Protein AF-A0A1W9R6T2-F1 (afdb_monomer_lite)

Structure (mmCIF, N/CA/C/O backbone):
data_AF-A0A1W9R6T2-F1
#
_entry.id   AF-A0A1W9R6T2-F1
#
loop_
_atom_site.group_PDB
_atom_site.id
_atom_site.type_symbol
_atom_site.label_atom_id
_atom_site.label_alt_id
_atom_site.label_comp_id
_atom_site.label_asym_id
_atom_site.label_entity_id
_atom_site.label_seq_id
_atom_site.pdbx_PDB_ins_code
_atom_site.Cartn_x
_atom_site.Cartn_y
_atom_site.Cartn_z
_atom_site.occupancy
_atom_site.B_iso_or_equiv
_atom_site.auth_seq_id
_atom_site.auth_comp_id
_atom_site.auth_asym_id
_atom_site.auth_atom_id
_atom_site.pdbx_PDB_model_num
ATOM 1 N N . MET A 1 1 ? -0.224 9.672 -7.005 1.00 90.44 1 MET A N 1
ATOM 2 C CA . MET A 1 1 ? 1.076 10.394 -7.027 1.00 90.44 1 MET A CA 1
ATOM 3 C C . MET A 1 1 ? 1.247 10.989 -8.419 1.00 90.44 1 MET A C 1
ATOM 5 O O . MET A 1 1 ? 0.735 10.387 -9.348 1.00 90.44 1 MET A O 1
ATOM 9 N N . SER A 1 2 ? 1.879 12.153 -8.595 1.00 94.31 2 SER A N 1
ATOM 10 C CA . SER A 1 2 ? 2.101 12.721 -9.938 1.00 94.31 2 SER A CA 1
ATOM 11 C C . SER A 1 2 ? 3.340 12.131 -10.614 1.00 94.31 2 SER A C 1
ATOM 13 O O . SER A 1 2 ? 4.281 11.722 -9.933 1.00 94.31 2 SER A O 1
ATOM 15 N N . GLU A 1 3 ? 3.392 12.157 -11.947 1.00 94.12 3 GLU A N 1
ATOM 16 C CA . GLU A 1 3 ? 4.584 11.746 -12.710 1.00 94.12 3 GLU A CA 1
ATOM 17 C C . GLU A 1 3 ? 5.845 12.479 -12.240 1.00 94.12 3 GLU A C 1
ATOM 19 O O . GLU A 1 3 ? 6.891 11.869 -12.028 1.00 94.12 3 GLU A O 1
ATOM 24 N N . GLN A 1 4 ? 5.737 13.785 -11.967 1.00 94.31 4 GLN A N 1
ATOM 25 C CA . GLN A 1 4 ? 6.864 14.577 -11.474 1.00 94.31 4 GLN A CA 1
ATOM 26 C C . GLN A 1 4 ? 7.409 14.047 -10.140 1.00 94.31 4 GLN A C 1
ATOM 28 O O . GLN A 1 4 ? 8.617 14.099 -9.903 1.00 94.31 4 GLN A O 1
ATOM 33 N N . GLN A 1 5 ? 6.542 13.527 -9.266 1.00 94.69 5 GLN A N 1
ATOM 34 C CA . GLN A 1 5 ? 6.973 12.890 -8.023 1.00 94.69 5 GLN A CA 1
ATOM 35 C C . GLN A 1 5 ? 7.703 11.570 -8.302 1.00 94.69 5 GLN A C 1
ATOM 37 O O . GLN A 1 5 ? 8.772 11.359 -7.731 1.00 94.69 5 GLN A O 1
ATOM 42 N N . VAL A 1 6 ? 7.196 10.733 -9.213 1.00 94.31 6 VAL A N 1
ATOM 43 C CA . VAL A 1 6 ? 7.852 9.476 -9.625 1.00 94.31 6 VAL A CA 1
ATOM 44 C C . VAL A 1 6 ? 9.245 9.746 -10.201 1.00 94.31 6 VAL A C 1
ATOM 46 O O . VAL A 1 6 ? 10.225 9.142 -9.767 1.00 94.31 6 VAL A O 1
ATOM 49 N N . ILE A 1 7 ? 9.366 10.735 -11.091 1.00 93.38 7 ILE A N 1
ATOM 50 C CA . ILE A 1 7 ? 10.643 11.163 -11.682 1.00 93.38 7 ILE A CA 1
ATOM 51 C C . ILE A 1 7 ? 11.619 11.651 -10.602 1.00 93.38 7 ILE A C 1
ATOM 53 O O . ILE A 1 7 ? 12.815 11.359 -10.649 1.00 93.38 7 ILE A O 1
ATOM 57 N N . ASN A 1 8 ? 11.132 12.381 -9.598 1.00 95.06 8 ASN A N 1
ATOM 58 C CA . ASN A 1 8 ? 11.977 12.830 -8.494 1.00 95.06 8 ASN A CA 1
ATOM 59 C C . ASN A 1 8 ? 12.483 11.656 -7.640 1.00 95.06 8 ASN A C 1
ATOM 61 O O . ASN A 1 8 ? 13.614 11.708 -7.157 1.00 95.06 8 ASN A O 1
ATOM 65 N N . PHE A 1 9 ? 11.685 10.599 -7.463 1.00 94.19 9 PHE A N 1
ATOM 66 C CA . PHE A 1 9 ? 12.138 9.379 -6.795 1.00 94.19 9 PHE A CA 1
ATOM 67 C C . PHE A 1 9 ? 13.166 8.624 -7.630 1.00 94.19 9 PHE A C 1
ATOM 69 O O . PHE A 1 9 ? 14.220 8.302 -7.092 1.00 94.19 9 PHE A O 1
ATOM 76 N N . SER A 1 10 ? 12.921 8.460 -8.932 1.00 93.12 10 SER A N 1
ATOM 77 C CA . SER A 1 10 ? 13.874 7.878 -9.888 1.00 93.12 10 SER A CA 1
ATOM 78 C C . SER A 1 10 ? 15.252 8.550 -9.806 1.00 93.12 10 SER A C 1
ATOM 80 O O . SER A 1 10 ? 16.267 7.883 -9.617 1.00 93.12 10 SER A O 1
ATOM 82 N N . LYS A 1 11 ? 15.296 9.890 -9.810 1.00 93.31 11 LYS A N 1
ATOM 83 C CA . LYS A 1 11 ? 16.550 10.657 -9.675 1.00 93.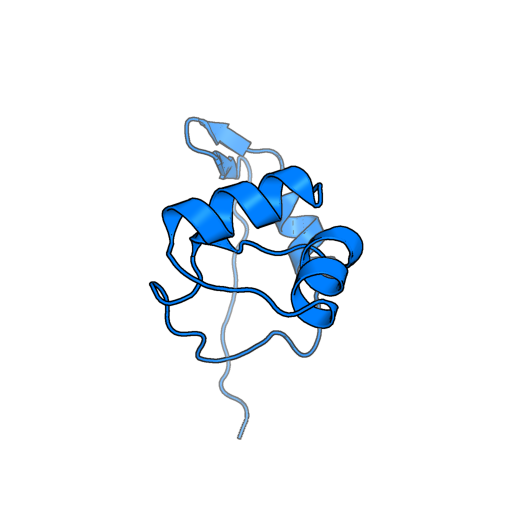31 11 LYS A CA 1
ATOM 84 C C . LYS A 1 11 ? 17.278 10.417 -8.351 1.0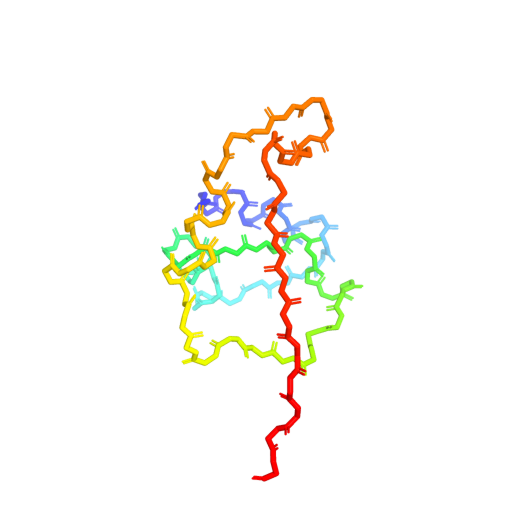0 93.31 11 LYS A C 1
ATOM 86 O O . LYS A 1 11 ? 18.500 10.515 -8.307 1.00 93.31 11 LYS A O 1
ATOM 91 N N . ARG A 1 12 ? 16.544 10.158 -7.265 1.00 91.88 12 ARG A N 1
ATOM 92 C CA . ARG A 1 12 ? 17.112 9.937 -5.925 1.00 91.88 12 ARG A CA 1
ATOM 93 C C . ARG A 1 12 ? 17.584 8.503 -5.713 1.00 91.88 12 ARG A C 1
ATOM 95 O O . ARG A 1 12 ? 18.604 8.315 -5.062 1.00 91.88 12 ARG A O 1
ATOM 102 N N . SER A 1 13 ? 16.834 7.520 -6.207 1.00 90.75 13 SER A N 1
ATOM 103 C CA . SER A 1 13 ? 17.164 6.096 -6.074 1.00 90.75 13 SER A CA 1
ATOM 104 C C . SER A 1 13 ? 18.142 5.613 -7.146 1.00 90.75 13 SER A C 1
ATOM 106 O O . SER A 1 13 ? 18.760 4.568 -6.973 1.00 90.75 13 SER A O 1
ATOM 108 N N . GLY A 1 14 ? 18.286 6.354 -8.250 1.00 92.00 14 GLY A N 1
ATOM 109 C CA . GLY A 1 14 ? 19.032 5.909 -9.427 1.00 92.00 14 GLY A CA 1
ATOM 110 C C . GLY A 1 14 ? 18.295 4.837 -10.238 1.00 92.00 14 GLY A C 1
ATOM 111 O O . GLY A 1 14 ? 18.884 4.244 -11.138 1.00 92.00 14 GLY A O 1
ATOM 112 N N . ILE A 1 15 ? 17.021 4.578 -9.925 1.00 93.38 15 ILE A N 1
ATOM 113 C CA . ILE A 1 15 ? 16.184 3.611 -10.638 1.00 93.38 15 ILE A CA 1
ATOM 114 C C . ILE A 1 15 ? 15.549 4.307 -11.837 1.00 93.38 15 ILE A C 1
ATOM 116 O O . ILE A 1 15 ? 14.890 5.333 -11.681 1.00 93.38 15 ILE A O 1
ATOM 120 N N . ASN A 1 16 ? 15.709 3.737 -13.028 1.00 94.50 16 ASN A N 1
ATOM 121 C CA . ASN A 1 16 ? 15.007 4.188 -14.226 1.00 94.50 16 ASN A CA 1
ATOM 122 C C . ASN A 1 16 ? 13.701 3.397 -14.355 1.00 94.50 16 ASN A C 1
ATOM 124 O O . ASN A 1 16 ? 13.745 2.196 -14.615 1.00 94.50 16 ASN A O 1
ATOM 128 N N . TYR A 1 17 ? 12.562 4.058 -14.144 1.00 94.81 17 TYR A N 1
ATOM 129 C CA . TYR A 1 17 ? 11.248 3.437 -14.310 1.00 94.81 17 TYR A CA 1
ATOM 130 C C . TYR A 1 17 ? 10.848 3.382 -15.786 1.00 94.81 17 TYR A C 1
ATOM 132 O O . TYR A 1 17 ? 11.116 4.317 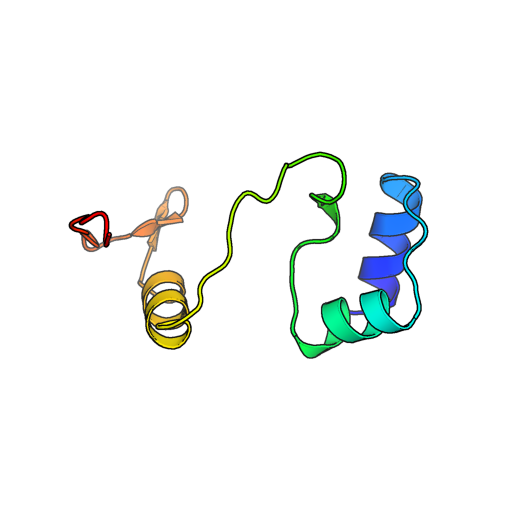-16.538 1.00 94.81 17 TYR A O 1
ATOM 140 N N . THR A 1 18 ? 10.206 2.282 -16.172 1.00 96.06 18 THR A N 1
ATOM 141 C CA . THR A 1 18 ? 9.530 2.118 -17.470 1.00 96.06 18 THR A CA 1
ATOM 142 C C . THR A 1 18 ? 8.249 2.949 -17.532 1.00 96.06 18 THR A C 1
ATOM 144 O O . THR A 1 18 ? 7.710 3.339 -16.492 1.00 96.06 18 THR A O 1
ATOM 147 N N . ASP A 1 19 ? 7.737 3.187 -18.741 1.00 96.00 19 ASP A N 1
ATOM 148 C CA . ASP A 1 19 ? 6.474 3.904 -18.937 1.00 96.00 19 ASP A CA 1
ATOM 149 C C . ASP A 1 19 ? 5.314 3.173 -18.239 1.00 96.00 19 ASP A C 1
ATOM 151 O O . ASP A 1 19 ? 4.524 3.813 -17.542 1.00 96.00 19 ASP A O 1
ATOM 155 N N . GLU A 1 20 ? 5.271 1.833 -18.301 1.00 96.00 20 GLU A N 1
ATOM 156 C CA . GLU A 1 20 ? 4.244 1.048 -17.605 1.00 96.00 20 GLU A CA 1
ATOM 157 C C . GLU A 1 20 ? 4.335 1.191 -16.075 1.00 96.00 20 GLU A C 1
ATOM 159 O O . GLU A 1 20 ? 3.318 1.270 -15.384 1.00 96.00 20 GLU A O 1
ATOM 164 N N . GLN A 1 21 ? 5.549 1.263 -15.515 1.00 94.88 21 GLN A N 1
ATOM 165 C CA . GLN A 1 21 ? 5.739 1.489 -14.077 1.00 94.88 21 GLN A CA 1
ATOM 166 C C . GLN A 1 21 ? 5.309 2.899 -13.659 1.00 94.88 21 GLN A C 1
ATOM 168 O O . GLN A 1 21 ? 4.714 3.067 -12.594 1.00 94.88 21 GLN A O 1
ATOM 173 N N . ILE A 1 22 ? 5.590 3.916 -14.479 1.00 95.38 22 ILE A N 1
ATOM 174 C CA . ILE A 1 22 ? 5.143 5.291 -14.221 1.00 95.38 22 ILE A CA 1
ATOM 175 C C . ILE A 1 22 ? 3.611 5.358 -14.243 1.00 95.38 22 ILE A C 1
ATOM 177 O O . ILE A 1 22 ? 3.011 5.951 -13.340 1.00 95.38 22 ILE A O 1
ATOM 181 N N . GLU A 1 23 ? 2.968 4.713 -15.217 1.00 96.31 23 GLU A N 1
ATOM 182 C CA . GLU A 1 23 ? 1.508 4.628 -15.297 1.00 96.31 23 GLU A CA 1
ATOM 183 C C . GLU A 1 23 ? 0.920 3.928 -14.06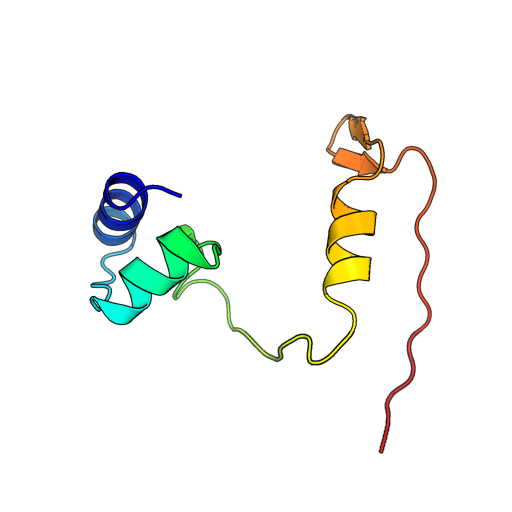3 1.00 96.31 23 GLU A C 1
ATOM 185 O O . GLU A 1 23 ? 0.033 4.478 -13.405 1.00 96.31 23 GLU A O 1
ATOM 190 N N . ALA A 1 24 ? 1.455 2.770 -13.668 1.00 95.62 24 ALA A N 1
ATOM 191 C CA . ALA A 1 24 ? 1.002 2.054 -12.475 1.00 95.62 24 ALA A CA 1
ATOM 192 C C . ALA A 1 24 ? 1.115 2.917 -11.204 1.00 95.62 24 ALA A C 1
ATOM 194 O O . ALA A 1 24 ? 0.159 3.041 -10.436 1.00 95.62 24 ALA A O 1
ATOM 195 N N . TYR A 1 25 ? 2.247 3.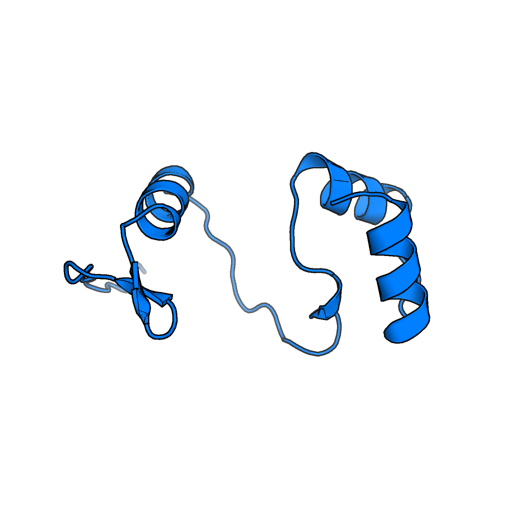597 -11.012 1.00 95.69 25 TYR A N 1
ATOM 196 C CA . TYR A 1 25 ? 2.480 4.445 -9.843 1.00 95.69 25 TYR A CA 1
ATOM 197 C C . TYR A 1 25 ? 1.584 5.687 -9.771 1.00 95.69 25 TYR A C 1
ATOM 199 O O . TYR A 1 25 ? 1.336 6.228 -8.683 1.00 95.69 25 TYR A O 1
ATOM 207 N N . THR A 1 26 ? 1.109 6.168 -10.915 1.00 95.44 26 THR A N 1
ATOM 208 C CA . THR A 1 26 ? 0.254 7.356 -10.995 1.00 95.44 26 THR A CA 1
ATOM 209 C C . THR A 1 26 ? -1.232 7.016 -10.929 1.00 95.44 26 THR A C 1
ATOM 211 O O . THR A 1 26 ? -1.995 7.824 -10.394 1.00 95.44 26 THR A O 1
ATOM 214 N N . THR A 1 27 ? -1.628 5.822 -11.380 1.00 94.88 27 THR A N 1
ATOM 215 C CA . THR A 1 27 ? -3.032 5.387 -11.471 1.00 94.88 27 THR A CA 1
ATOM 216 C C . THR A 1 27 ? -3.444 4.426 -10.356 1.00 94.88 27 THR A C 1
ATOM 218 O O . THR A 1 27 ? -4.425 4.685 -9.663 1.00 94.88 27 THR A O 1
ATOM 221 N N . VAL A 1 28 ? -2.688 3.346 -10.149 1.00 92.12 28 VAL A N 1
ATOM 222 C CA . VAL A 1 28 ? -2.941 2.333 -9.111 1.00 92.12 28 VAL A CA 1
ATOM 223 C C . VAL A 1 28 ? -2.374 2.796 -7.767 1.00 92.12 28 VAL A C 1
ATOM 225 O O . VAL A 1 28 ? -2.980 2.583 -6.720 1.00 92.12 28 VAL A O 1
ATOM 228 N N . GLY A 1 29 ? -1.233 3.490 -7.796 1.00 90.88 29 GLY A N 1
ATOM 229 C CA . GLY A 1 29 ? -0.537 3.999 -6.615 1.00 90.88 29 GLY A CA 1
ATOM 230 C C . GLY A 1 29 ? 0.705 3.180 -6.265 1.00 90.88 29 GLY A C 1
ATOM 231 O O . GLY A 1 29 ? 1.293 2.525 -7.118 1.00 90.88 29 GLY A O 1
ATOM 232 N N . GLY A 1 30 ? 1.146 3.261 -5.009 1.00 92.88 30 GLY A N 1
ATOM 233 C CA . GLY A 1 30 ? 2.354 2.588 -4.524 1.00 92.88 30 GLY A CA 1
ATOM 234 C C . GLY A 1 30 ? 3.434 3.549 -4.028 1.00 92.88 30 GLY A C 1
ATOM 235 O O . GLY A 1 30 ? 3.228 4.761 -3.918 1.00 92.88 30 GLY A O 1
ATOM 236 N N . THR A 1 31 ? 4.596 2.983 -3.699 1.00 94.31 31 THR A N 1
ATOM 237 C CA . THR A 1 31 ? 5.626 3.660 -2.904 1.00 94.31 31 THR A CA 1
ATOM 238 C C . THR A 1 31 ? 7.016 3.511 -3.545 1.00 94.31 31 THR A C 1
ATOM 240 O O . THR A 1 31 ? 7.884 2.847 -2.981 1.00 94.31 31 THR A O 1
ATOM 243 N N . PRO A 1 32 ? 7.282 4.176 -4.688 1.00 94.56 32 PRO A N 1
ATOM 244 C CA . PRO A 1 32 ? 8.494 3.964 -5.499 1.00 94.56 32 PRO A CA 1
ATOM 245 C C . PRO A 1 32 ? 9.805 4.341 -4.797 1.00 94.56 32 PRO A C 1
ATOM 247 O O . PRO A 1 32 ? 10.890 4.053 -5.283 1.00 94.56 32 PRO A O 1
ATOM 250 N N . HIS A 1 33 ? 9.757 5.045 -3.666 1.00 92.50 33 HIS A N 1
ATOM 251 C CA . HIS A 1 33 ? 10.965 5.355 -2.900 1.00 92.50 33 HIS A CA 1
ATOM 252 C C . HIS A 1 33 ? 11.450 4.188 -2.029 1.00 92.50 33 HIS A C 1
ATOM 254 O O . HIS A 1 33 ? 12.477 4.329 -1.369 1.00 92.50 33 HIS A O 1
ATOM 260 N N . LEU A 1 34 ? 10.711 3.076 -1.997 1.00 94.06 34 LEU A N 1
ATOM 261 C CA . LEU A 1 34 ? 11.105 1.839 -1.322 1.00 94.06 34 LEU A CA 1
ATOM 262 C C . LEU A 1 34 ? 11.722 0.816 -2.293 1.00 94.06 34 LEU A C 1
ATOM 264 O O . LEU A 1 34 ? 12.354 -0.143 -1.841 1.00 94.06 34 LEU A O 1
ATOM 268 N N . ASP A 1 35 ? 11.589 1.031 -3.603 1.00 93.44 35 ASP A N 1
ATOM 269 C CA . ASP A 1 35 ? 12.091 0.128 -4.638 1.00 93.44 35 ASP A CA 1
ATOM 270 C C . ASP A 1 35 ? 13.603 -0.089 -4.503 1.00 93.44 35 ASP A C 1
ATOM 272 O O . ASP A 1 35 ? 14.373 0.826 -4.200 1.00 93.44 35 ASP A O 1
ATOM 276 N N . GLY A 1 36 ? 14.030 -1.343 -4.668 1.00 90.31 36 GLY A N 1
ATOM 277 C CA . GLY A 1 36 ? 15.425 -1.768 -4.511 1.00 90.31 36 GLY A CA 1
ATOM 278 C C . GLY A 1 36 ? 15.947 -1.783 -3.067 1.00 90.31 36 GLY A C 1
ATOM 279 O O . GLY A 1 36 ? 16.999 -2.364 -2.818 1.00 90.31 36 GLY A O 1
ATOM 280 N N . SER A 1 37 ? 15.218 -1.196 -2.113 1.00 93.50 37 SER A N 1
ATOM 281 C CA . SER A 1 37 ? 15.596 -1.163 -0.691 1.00 93.50 37 SER A CA 1
ATOM 282 C C . SER A 1 37 ? 14.838 -2.191 0.156 1.00 93.50 37 SER A C 1
ATOM 284 O O . SER A 1 37 ? 15.325 -2.582 1.215 1.00 93.50 37 SER A O 1
ATOM 286 N N . TYR A 1 38 ? 13.664 -2.644 -0.299 1.00 94.44 38 TYR A N 1
ATOM 287 C CA . TYR A 1 38 ? 12.809 -3.597 0.414 1.00 94.44 38 TYR A CA 1
ATOM 288 C C . TYR A 1 38 ? 12.415 -4.761 -0.500 1.00 94.44 38 TYR A C 1
ATOM 290 O O . TYR A 1 38 ? 11.955 -4.558 -1.621 1.00 94.44 38 TYR A O 1
ATOM 298 N N . THR A 1 39 ? 12.603 -5.995 -0.022 1.00 95.50 39 THR A N 1
ATOM 299 C CA . THR A 1 39 ? 12.226 -7.208 -0.767 1.00 95.50 39 THR A CA 1
ATOM 300 C C . THR A 1 39 ? 10.739 -7.492 -0.589 1.00 95.50 39 THR A C 1
ATOM 302 O O . THR A 1 39 ? 10.276 -7.713 0.529 1.00 95.50 39 THR A O 1
ATOM 305 N N . VAL A 1 40 ? 10.000 -7.525 -1.696 1.00 94.94 40 VAL A N 1
ATOM 306 C CA . VAL A 1 40 ? 8.612 -8.001 -1.723 1.00 94.94 40 VAL A CA 1
ATOM 307 C C . VAL A 1 40 ? 8.623 -9.531 -1.655 1.00 94.94 40 VAL A C 1
ATOM 309 O O . VAL A 1 40 ? 9.287 -10.173 -2.463 1.00 94.94 40 VAL A O 1
ATOM 312 N N . PHE A 1 41 ? 7.911 -10.115 -0.686 1.00 96.81 41 PHE A N 1
ATOM 313 C CA . PHE A 1 41 ? 7.851 -11.574 -0.477 1.00 96.81 41 PHE A CA 1
ATOM 314 C C . PHE A 1 41 ? 6.466 -12.183 -0.745 1.00 96.81 41 PHE A C 1
ATOM 316 O O . PHE A 1 41 ? 6.297 -13.395 -0.642 1.00 96.81 41 PHE A O 1
ATOM 323 N N . GLY A 1 42 ? 5.473 -11.357 -1.066 1.00 96.38 42 GLY A N 1
ATOM 324 C CA . GLY A 1 42 ? 4.108 -11.786 -1.335 1.00 96.38 42 GLY A CA 1
ATOM 325 C C . GLY A 1 42 ? 3.210 -10.601 -1.666 1.00 96.38 42 GLY A C 1
ATOM 326 O O . GLY A 1 42 ? 3.613 -9.445 -1.524 1.00 96.38 42 GLY A O 1
ATOM 327 N N . GLU A 1 43 ? 1.991 -10.909 -2.090 1.00 95.38 43 GLU A N 1
ATOM 328 C CA . GLU A 1 43 ? 0.956 -9.934 -2.421 1.00 95.38 43 GLU A CA 1
ATOM 329 C C . GLU A 1 43 ? -0.390 -10.342 -1.817 1.00 95.38 43 GLU A C 1
ATOM 331 O O . GLU A 1 43 ? -0.608 -11.495 -1.435 1.00 95.38 43 GLU A O 1
ATOM 336 N N . VAL A 1 44 ? -1.293 -9.374 -1.711 1.00 95.31 44 VAL A N 1
ATOM 337 C CA . VAL A 1 44 ? -2.659 -9.599 -1.243 1.00 95.31 44 VAL A CA 1
ATOM 338 C C . VAL A 1 44 ? -3.500 -10.028 -2.438 1.00 95.31 44 VAL A C 1
ATOM 340 O O . VAL A 1 44 ? -3.680 -9.253 -3.371 1.00 95.31 44 VAL A O 1
ATOM 343 N N . ILE A 1 45 ? -4.025 -11.252 -2.399 1.00 96.69 45 ILE A N 1
ATOM 344 C CA . ILE A 1 45 ? -4.865 -11.792 -3.480 1.00 96.69 45 ILE A CA 1
ATOM 345 C C . ILE A 1 45 ? -6.364 -11.516 -3.282 1.00 96.69 45 ILE A C 1
ATOM 347 O O . ILE A 1 45 ? -7.128 -11.593 -4.238 1.00 96.69 45 ILE A O 1
ATOM 351 N N . ASP A 1 46 ? -6.788 -11.211 -2.052 1.00 96.50 46 ASP A N 1
ATOM 352 C CA . ASP A 1 46 ? -8.175 -10.900 -1.692 1.00 96.50 46 ASP A CA 1
ATOM 353 C C . ASP A 1 46 ? -8.225 -9.996 -0.445 1.00 96.50 46 ASP A C 1
ATOM 355 O O . ASP A 1 46 ? -7.321 -10.033 0.394 1.00 96.50 46 ASP A O 1
ATOM 359 N N . GLY A 1 47 ? -9.281 -9.188 -0.315 1.00 97.06 47 GLY A N 1
ATOM 360 C CA . GLY A 1 47 ? -9.520 -8.322 0.846 1.00 97.06 47 GLY A CA 1
ATOM 361 C C . GLY A 1 47 ? -8.832 -6.951 0.811 1.00 97.06 47 GLY A C 1
ATOM 362 O O . GLY A 1 47 ? -8.601 -6.360 1.869 1.00 97.06 47 GLY A O 1
ATOM 363 N N . MET A 1 48 ? -8.520 -6.409 -0.373 1.00 95.25 48 MET A N 1
ATOM 364 C CA . MET A 1 48 ? -7.968 -5.046 -0.497 1.00 95.25 48 MET A CA 1
ATOM 365 C C . MET A 1 48 ? -8.895 -3.970 0.097 1.00 95.25 48 MET A C 1
ATOM 367 O O . MET A 1 48 ? -8.419 -3.028 0.725 1.00 95.25 48 MET A O 1
ATOM 371 N N . ASP A 1 49 ? -10.217 -4.141 0.008 1.00 96.81 49 ASP A N 1
ATOM 372 C CA . ASP A 1 49 ? -11.184 -3.217 0.614 1.00 96.81 49 ASP A CA 1
ATOM 373 C C . ASP A 1 49 ? -11.131 -3.228 2.155 1.00 96.81 49 ASP A C 1
ATOM 375 O O . ASP A 1 49 ? -11.416 -2.220 2.806 1.00 96.81 49 ASP A O 1
ATOM 379 N N . VAL A 1 50 ? -10.767 -4.364 2.759 1.00 97.62 50 VAL A N 1
ATOM 380 C CA . VAL A 1 50 ? -10.558 -4.485 4.209 1.00 97.62 50 VAL A CA 1
ATOM 381 C C . VAL A 1 50 ? -9.314 -3.705 4.620 1.00 97.62 50 VAL A C 1
ATOM 383 O O . VAL A 1 50 ? -9.350 -2.999 5.628 1.00 97.62 50 VAL A O 1
ATOM 386 N N . ILE A 1 51 ? -8.243 -3.775 3.826 1.00 95.88 51 ILE A N 1
ATOM 387 C CA . ILE A 1 51 ? -7.020 -2.994 4.052 1.00 95.88 51 ILE A CA 1
ATOM 388 C C . ILE A 1 51 ? -7.332 -1.496 4.008 1.00 95.88 51 ILE A C 1
ATOM 390 O O . ILE A 1 51 ? -6.943 -0.780 4.930 1.00 95.88 51 ILE A O 1
ATOM 394 N N . ASP A 1 52 ? -8.099 -1.037 3.017 1.00 95.69 52 ASP A N 1
ATOM 395 C CA . ASP A 1 52 ? -8.498 0.372 2.905 1.00 95.69 52 ASP A CA 1
ATOM 396 C C . ASP A 1 52 ? -9.320 0.840 4.117 1.00 95.69 52 ASP A C 1
ATOM 398 O O . ASP A 1 52 ? -9.080 1.917 4.670 1.00 95.69 52 ASP A O 1
ATOM 402 N N . LYS A 1 53 ? -10.254 0.007 4.598 1.00 97.81 53 LYS A N 1
ATOM 403 C CA . LYS A 1 53 ? -11.033 0.290 5.817 1.00 97.81 53 LYS A CA 1
ATOM 404 C C . LYS A 1 53 ? -10.139 0.402 7.052 1.00 97.81 53 LYS A C 1
ATOM 406 O O . LYS A 1 53 ? -10.354 1.295 7.870 1.00 97.81 53 LYS A O 1
ATOM 411 N N . ILE A 1 54 ? -9.142 -0.476 7.188 1.00 97.88 54 ILE A N 1
ATOM 412 C CA . ILE A 1 54 ? -8.175 -0.435 8.294 1.00 97.88 54 ILE A CA 1
ATOM 413 C C . ILE A 1 54 ? -7.294 0.815 8.192 1.00 97.88 54 ILE A C 1
ATOM 415 O O . ILE A 1 54 ? -7.060 1.472 9.202 1.00 97.88 54 ILE A O 1
ATOM 419 N N . ALA A 1 55 ? -6.836 1.185 6.995 1.00 96.12 55 ALA A N 1
ATOM 420 C CA . ALA A 1 55 ? -6.010 2.374 6.782 1.00 96.12 55 ALA A CA 1
ATOM 421 C C . ALA A 1 55 ? -6.751 3.687 7.104 1.00 96.12 55 ALA A C 1
ATOM 423 O O . ALA A 1 55 ? -6.121 4.672 7.486 1.00 96.12 55 ALA A O 1
ATOM 424 N N . ALA A 1 56 ? -8.082 3.697 6.982 1.00 97.56 56 ALA A N 1
ATOM 425 C CA . ALA A 1 56 ? -8.930 4.858 7.246 1.00 97.56 56 ALA A CA 1
ATOM 426 C C . ALA A 1 56 ? -9.401 4.994 8.710 1.00 97.56 56 ALA A C 1
ATOM 428 O O . ALA A 1 56 ? -10.110 5.954 9.031 1.00 97.56 56 ALA A O 1
ATOM 429 N N . VAL A 1 57 ? -9.055 4.060 9.608 1.00 98.25 57 VAL A N 1
ATOM 430 C CA . VAL A 1 57 ? -9.475 4.148 11.018 1.00 98.25 57 VAL A CA 1
ATOM 431 C C . VAL A 1 57 ? -8.905 5.392 11.694 1.00 98.25 57 VAL A C 1
ATOM 433 O O . VAL A 1 57 ? -7.822 5.878 11.372 1.00 98.25 57 VAL A O 1
ATOM 436 N N . LYS A 1 58 ? -9.621 5.902 12.696 1.00 98.44 58 LYS A N 1
ATOM 437 C CA . LYS A 1 58 ? -9.154 7.046 13.478 1.00 98.44 58 LYS A CA 1
ATOM 438 C C . LYS A 1 58 ? -7.869 6.688 14.227 1.00 98.44 58 LYS A C 1
ATOM 440 O O . LYS A 1 58 ? -7.838 5.715 14.984 1.00 98.44 58 LYS A O 1
ATOM 445 N N . THR A 1 59 ? -6.849 7.529 14.089 1.00 98.38 59 THR A N 1
ATOM 446 C CA . THR A 1 59 ? -5.563 7.377 14.778 1.00 98.38 59 THR A CA 1
ATOM 447 C C . THR A 1 59 ? -5.306 8.488 15.794 1.00 98.38 59 THR A C 1
ATOM 449 O O . THR A 1 59 ? -5.786 9.612 15.650 1.00 98.38 59 THR A O 1
ATOM 452 N N . ASP A 1 60 ? -4.511 8.169 16.808 1.00 97.88 60 ASP A N 1
ATOM 453 C CA . ASP A 1 60 ? -3.918 9.093 17.772 1.00 97.88 60 ASP A CA 1
ATOM 454 C C . ASP A 1 60 ? -2.447 9.399 17.391 1.00 97.88 60 ASP A C 1
ATOM 456 O O . ASP A 1 60 ? -1.979 9.080 16.290 1.00 97.88 60 ASP A O 1
ATOM 460 N N . LYS A 1 61 ? -1.691 10.027 18.297 1.00 97.50 61 LYS A N 1
ATOM 461 C CA . LYS A 1 61 ? -0.271 10.350 18.147 1.00 97.50 61 LYS A CA 1
ATOM 462 C C . LYS A 1 61 ? 0.541 9.139 17.671 1.00 97.50 61 LYS A C 1
ATOM 464 O O . LYS A 1 61 ? 0.487 8.056 18.248 1.00 97.50 61 LYS A O 1
ATOM 469 N N . GLY A 1 62 ? 1.356 9.364 16.639 1.00 96.19 62 GLY A N 1
ATOM 470 C CA . GLY A 1 62 ? 2.197 8.325 16.040 1.00 96.19 62 GLY A CA 1
ATOM 471 C C . GLY A 1 62 ? 1.441 7.369 15.114 1.00 96.19 62 GLY A C 1
ATOM 472 O O . GLY A 1 62 ? 1.919 6.262 14.897 1.00 96.19 62 GLY A O 1
ATOM 473 N N . ASN A 1 63 ? 0.281 7.779 14.585 1.00 96.31 63 ASN A N 1
ATOM 474 C CA . ASN A 1 63 ? -0.571 6.980 13.692 1.00 96.31 63 ASN A CA 1
ATOM 475 C C . ASN A 1 63 ? -1.074 5.670 14.324 1.00 96.31 63 ASN A C 1
ATOM 477 O O . ASN A 1 63 ? -1.406 4.719 13.622 1.00 96.31 63 ASN A O 1
ATOM 481 N N . LYS A 1 64 ? -1.140 5.603 15.658 1.00 96.94 64 LYS A N 1
ATOM 482 C CA . LYS A 1 64 ? -1.689 4.444 16.366 1.00 96.94 64 LYS A CA 1
ATOM 483 C C . LYS A 1 64 ? -3.221 4.479 16.293 1.00 96.94 64 LYS A C 1
ATOM 485 O O . LYS A 1 64 ? -3.781 5.507 16.666 1.00 96.94 64 LYS A O 1
ATOM 490 N N . PRO A 1 65 ? -3.917 3.400 15.894 1.00 98.25 65 PRO A N 1
ATOM 491 C CA . PRO A 1 65 ? -5.378 3.344 15.953 1.00 98.25 65 PRO A CA 1
ATOM 492 C C . PRO A 1 65 ? -5.922 3.645 17.358 1.00 98.25 65 PRO A C 1
ATOM 494 O O . PRO A 1 65 ? -5.386 3.151 18.353 1.00 98.25 65 PRO A O 1
ATOM 497 N N . VAL A 1 66 ? -6.981 4.459 17.438 1.00 98.38 66 VAL A N 1
ATOM 498 C CA . VAL A 1 66 ? -7.675 4.771 18.704 1.00 98.38 66 VAL A CA 1
ATOM 499 C C . VAL A 1 66 ? -8.354 3.521 19.261 1.00 98.38 66 VAL A C 1
ATOM 501 O O . VAL A 1 66 ? -8.274 3.244 20.456 1.00 98.38 66 VAL A O 1
ATOM 504 N N . GLU A 1 67 ? -8.982 2.748 18.379 1.00 97.94 67 GLU A N 1
ATOM 505 C CA . GLU A 1 67 ? -9.547 1.437 18.680 1.00 97.94 67 GLU A CA 1
ATOM 506 C C . GLU A 1 67 ? -8.631 0.348 18.121 1.00 97.94 67 GLU A C 1
ATOM 508 O O . GLU A 1 67 ? -8.088 0.476 17.024 1.00 97.94 67 GLU A O 1
ATOM 513 N N . SER A 1 68 ? -8.428 -0.727 18.886 1.00 97.12 68 SER A N 1
ATOM 514 C CA . SER A 1 68 ? -7.508 -1.794 18.482 1.00 97.12 68 SER A CA 1
ATOM 515 C C . SER A 1 68 ? -8.090 -2.617 17.333 1.00 97.12 68 SER A C 1
ATOM 517 O O . SER A 1 68 ? -9.143 -3.233 17.482 1.00 97.12 68 SER A O 1
ATOM 519 N N . VAL A 1 69 ? -7.357 -2.695 16.223 1.00 97.12 69 VAL A N 1
ATOM 520 C CA . VAL A 1 69 ? -7.636 -3.611 15.110 1.00 97.12 69 VAL A CA 1
ATOM 521 C C . VAL A 1 69 ? -6.813 -4.881 15.331 1.00 97.12 69 VAL A C 1
ATOM 523 O O . VAL A 1 69 ? -5.587 -4.815 15.403 1.00 97.12 69 VAL A O 1
ATOM 526 N N . THR A 1 70 ? -7.470 -6.030 15.494 1.00 96.75 70 THR A N 1
ATOM 527 C CA . THR A 1 70 ? -6.806 -7.313 15.795 1.00 96.75 70 THR A CA 1
ATOM 528 C C . THR A 1 70 ? -6.914 -8.284 14.623 1.00 96.75 70 THR A C 1
ATOM 530 O O . THR A 1 70 ? -7.817 -8.165 13.798 1.00 96.75 70 THR A O 1
ATOM 533 N N . MET A 1 71 ? -5.988 -9.243 14.539 1.00 96.00 71 MET A N 1
ATOM 534 C CA . MET A 1 71 ? -5.973 -10.262 13.488 1.00 96.00 71 MET A CA 1
ATOM 535 C C . MET A 1 71 ? -5.673 -11.651 14.052 1.00 96.00 71 MET A C 1
ATOM 537 O O . MET A 1 71 ? -5.029 -11.789 15.092 1.00 96.00 71 MET A O 1
ATOM 541 N N . SER A 1 72 ? -6.104 -12.681 13.326 1.00 97.06 72 SER A N 1
ATOM 542 C CA . SER A 1 72 ? -5.701 -14.073 13.539 1.00 97.06 72 SER A CA 1
ATOM 543 C C . SER A 1 72 ? -5.096 -14.613 12.245 1.00 97.06 72 SER A C 1
ATOM 545 O O . SER A 1 72 ? -5.444 -14.144 11.163 1.00 97.06 72 SER A O 1
ATOM 547 N N . MET A 1 73 ? -4.160 -15.555 12.350 1.00 96.56 73 MET A N 1
ATOM 548 C CA . MET A 1 73 ? -3.442 -16.096 11.194 1.00 96.56 73 MET A CA 1
ATOM 549 C C . MET A 1 73 ? -3.626 -17.603 11.098 1.00 96.56 73 MET A C 1
ATOM 551 O O . MET A 1 73 ? -3.584 -18.312 12.104 1.00 96.56 73 MET A O 1
ATOM 555 N N . LYS A 1 74 ? -3.785 -18.081 9.864 1.00 97.19 74 LYS A N 1
ATOM 556 C CA . LYS A 1 74 ? -3.810 -19.498 9.517 1.00 97.19 74 LYS A CA 1
ATOM 557 C C . LYS A 1 74 ? -3.037 -19.695 8.218 1.00 97.19 74 LYS A C 1
ATOM 559 O O . LYS A 1 74 ? -3.292 -18.993 7.246 1.00 97.19 74 LYS A O 1
ATOM 564 N N . ILE A 1 75 ? -2.119 -20.657 8.215 1.00 96.81 75 ILE A N 1
ATOM 565 C CA . ILE A 1 75 ? -1.449 -21.114 6.995 1.00 96.81 75 ILE A CA 1
ATOM 566 C C . ILE A 1 75 ? -2.413 -22.061 6.273 1.00 96.81 75 ILE A C 1
ATOM 568 O O . ILE A 1 75 ? -3.004 -22.941 6.906 1.00 96.81 75 ILE A O 1
ATOM 572 N N . ILE A 1 76 ? -2.617 -21.830 4.979 1.00 93.38 76 ILE A N 1
ATOM 573 C CA . ILE A 1 76 ? -3.426 -22.681 4.104 1.00 93.38 76 ILE A CA 1
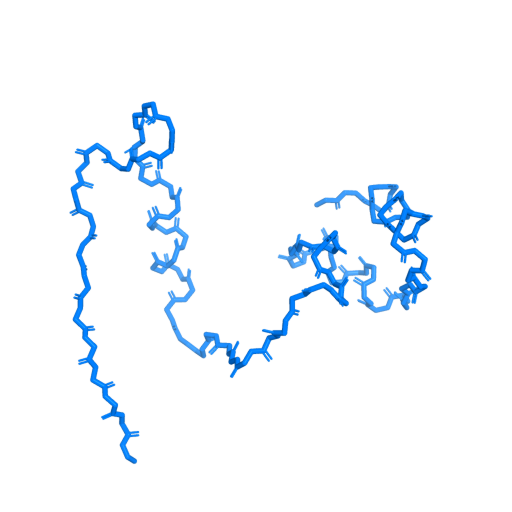ATOM 574 C C . ILE A 1 76 ? -2.443 -23.572 3.336 1.00 93.38 76 ILE A C 1
ATOM 576 O O . ILE A 1 76 ? -1.468 -23.053 2.793 1.00 93.38 76 ILE A O 1
ATOM 580 N N . GLU A 1 77 ? -2.667 -24.887 3.372 1.00 83.50 77 GLU A N 1
ATOM 581 C CA . GLU A 1 77 ? -1.929 -25.888 2.582 1.00 83.50 77 GLU A CA 1
ATOM 582 C C . GLU A 1 77 ? -2.535 -26.055 1.186 1.00 83.50 77 GLU A C 1
ATOM 584 O O . GLU A 1 77 ? -3.781 -25.943 1.071 1.00 83.50 77 GLU A O 1
#

Foldseek 3Di:
DALVVLVVLCVVVVPDDDPVRSVCCVPVNDDSNCPPVDDDPDDDPDDVVVVVVVQPADADPPRHHPDDDDDDDDDDD

pLDDT: mean 95.18, std 2.39, range [83.5, 98.44]

Radius of gyration: 16.24 Å; chains: 1; bounding box: 30×40×38 Å

Sequence (77 aa):
MSEQQVINFSKRSGINYTDEQIEAYTTVGGTPHLDGSYTVFGEVIDGMDVIDKIAAVKTDKGNKPVESVTMSMKIIE

Secondary structure (DSSP, 8-state):
--HHHHHHHHHHHT----HHHHHHHHHT---TTSTTTS-------S-HHHHHHHHTS-B-GGG-BSSPP--------